Protein AF-A0A8X7BPA3-F1 (afdb_monomer_lite)

pLDDT: mean 71.96, std 13.17, range [39.25, 88.25]

Radius of gyration: 14.07 Å; chains: 1; bounding box: 42×36×28 Å

Secondary struct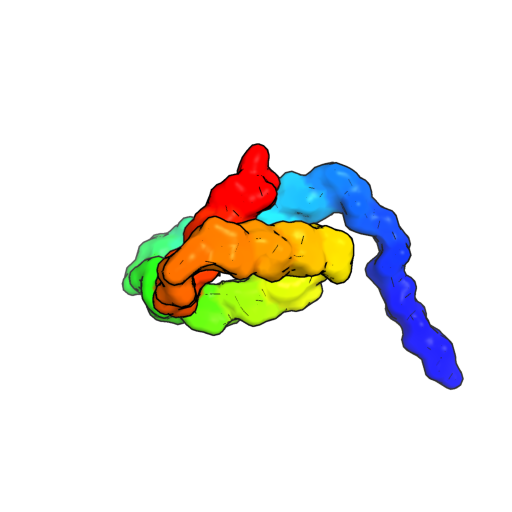ure (DSSP, 8-state):
-----------HHHHHHHHHHHHHHHHHHHHTT--HHHHHHHHHHHHHHHS-HHHHHHHHHHHHHS-S---HHHHHHHHHHHH-

Organism: NCBI:txid2747483

Foldseek 3Di:
DDDPPPPDDPDLVVLVVLLVVLVVVVVVCVVVVDDLLRVLVVVVVVSLVSDDPVLNVVLVVVCVVPVDNDRSSCSVVSSSVSSD

Structure (mmCIF, N/CA/C/O backbone):
data_AF-A0A8X7BPA3-F1
#
_entry.id   AF-A0A8X7BPA3-F1
#
loop_
_atom_site.group_PDB
_atom_site.id
_atom_site.type_symbol
_atom_site.label_atom_id
_atom_site.label_alt_id
_atom_site.label_comp_id
_atom_site.label_asym_id
_atom_site.label_entity_id
_atom_site.label_seq_id
_atom_site.pdbx_PDB_ins_code
_atom_site.Cartn_x
_atom_site.Cartn_y
_atom_site.Cartn_z
_atom_site.occupancy
_atom_site.B_iso_or_equiv
_atom_site.auth_seq_id
_atom_site.auth_comp_id
_atom_site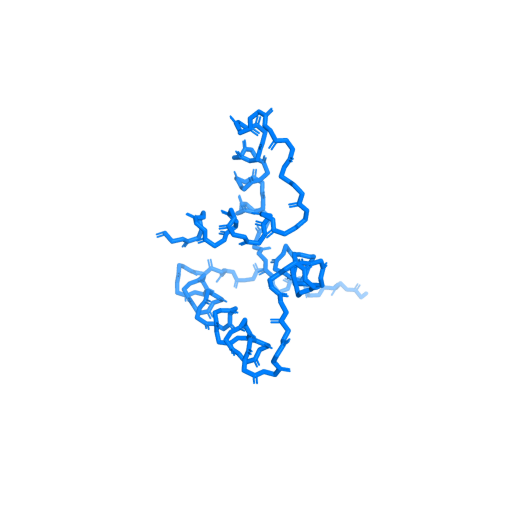.auth_asym_id
_atom_site.auth_atom_id
_atom_site.pdbx_PDB_model_num
ATOM 1 N N . MET A 1 1 ? 28.449 -17.465 1.040 1.00 43.28 1 MET A N 1
ATOM 2 C CA . MET A 1 1 ? 26.974 -17.545 1.093 1.00 43.28 1 MET A CA 1
ATOM 3 C C . MET A 1 1 ? 26.417 -16.362 0.322 1.00 43.28 1 MET A C 1
ATOM 5 O O . MET A 1 1 ? 26.399 -15.264 0.855 1.00 43.28 1 MET A O 1
ATOM 9 N N . VAL A 1 2 ? 26.064 -16.554 -0.949 1.00 39.25 2 VAL A N 1
ATOM 10 C CA . VAL A 1 2 ? 25.416 -15.504 -1.746 1.00 39.25 2 VAL A CA 1
ATOM 11 C C . VAL A 1 2 ? 23.919 -15.661 -1.520 1.00 39.25 2 VAL A C 1
ATOM 13 O O . VAL A 1 2 ? 23.357 -16.713 -1.828 1.00 39.25 2 VAL A O 1
ATOM 16 N N . MET A 1 3 ? 23.307 -14.670 -0.877 1.00 48.94 3 MET A N 1
ATOM 17 C CA . MET A 1 3 ? 21.873 -14.654 -0.625 1.00 48.94 3 MET A CA 1
ATOM 18 C C . MET A 1 3 ? 21.152 -14.677 -1.973 1.00 48.94 3 MET A C 1
ATOM 20 O O . MET A 1 3 ? 21.384 -13.828 -2.832 1.00 48.94 3 MET A O 1
ATOM 24 N N . LYS A 1 4 ? 20.313 -15.696 -2.171 1.00 43.78 4 LYS A N 1
ATOM 25 C CA . LYS A 1 4 ? 19.385 -15.775 -3.296 1.00 43.78 4 LYS A CA 1
ATOM 26 C C . LYS A 1 4 ? 18.365 -14.655 -3.117 1.00 43.78 4 LYS A C 1
ATOM 28 O O . LYS A 1 4 ? 17.361 -14.846 -2.440 1.00 43.78 4 LYS A O 1
ATOM 33 N N . ASN A 1 5 ? 18.635 -13.492 -3.701 1.00 41.81 5 ASN A N 1
ATOM 34 C CA . ASN A 1 5 ? 17.604 -12.492 -3.917 1.00 41.81 5 ASN A CA 1
ATOM 35 C C . ASN A 1 5 ? 16.644 -13.085 -4.950 1.00 41.81 5 ASN A C 1
ATOM 37 O O . ASN A 1 5 ? 16.943 -13.134 -6.143 1.00 41.81 5 ASN A O 1
ATOM 41 N N . ALA A 1 6 ? 15.511 -13.600 -4.481 1.00 45.53 6 ALA A N 1
ATOM 42 C CA . ALA A 1 6 ? 14.391 -14.003 -5.317 1.00 45.53 6 ALA A CA 1
ATOM 43 C C . ALA A 1 6 ? 13.673 -12.751 -5.854 1.00 45.53 6 ALA A C 1
ATOM 45 O O . ALA A 1 6 ? 12.480 -12.571 -5.666 1.00 45.53 6 ALA A O 1
ATOM 46 N N . ALA A 1 7 ? 14.411 -11.874 -6.531 1.00 48.22 7 ALA A N 1
ATOM 47 C CA . ALA A 1 7 ? 13.857 -10.833 -7.381 1.00 48.22 7 ALA A CA 1
ATOM 48 C C . ALA A 1 7 ? 13.744 -11.396 -8.807 1.00 48.22 7 ALA A C 1
ATOM 50 O O . ALA A 1 7 ? 14.323 -10.877 -9.754 1.00 48.22 7 ALA A O 1
ATOM 51 N N . THR A 1 8 ? 13.072 -12.540 -8.966 1.00 45.19 8 THR A N 1
ATOM 52 C CA . THR A 1 8 ? 12.705 -13.036 -10.296 1.00 45.19 8 THR A CA 1
ATOM 53 C C . THR A 1 8 ? 11.288 -12.577 -10.575 1.00 45.19 8 THR A C 1
ATOM 55 O O . THR A 1 8 ? 10.332 -13.201 -10.136 1.00 45.19 8 THR A O 1
ATOM 58 N N . GLY A 1 9 ? 11.200 -11.445 -11.275 1.00 48.22 9 GLY A N 1
ATOM 59 C CA . GLY A 1 9 ? 10.066 -11.061 -12.107 1.00 48.22 9 GLY A CA 1
ATOM 60 C C . GLY A 1 9 ? 8.711 -11.046 -11.413 1.00 48.22 9 GLY A C 1
ATOM 61 O O . GLY A 1 9 ? 7.900 -11.925 -11.673 1.00 48.22 9 GLY A O 1
ATOM 62 N N . ARG A 1 10 ? 8.430 -9.998 -10.628 1.00 53.06 10 ARG A N 1
ATOM 63 C CA . ARG A 1 10 ? 7.053 -9.621 -10.272 1.00 53.06 10 ARG A CA 1
ATOM 64 C C . ARG A 1 10 ? 6.363 -9.178 -11.568 1.00 53.06 10 ARG A C 1
ATOM 66 O O . ARG A 1 10 ? 6.436 -8.020 -11.974 1.00 53.06 10 ARG A O 1
ATOM 73 N N . SER A 1 11 ? 5.800 -10.138 -12.286 1.00 53.41 11 SER A N 1
ATOM 74 C CA . SER A 1 11 ? 4.990 -9.911 -13.479 1.00 53.41 11 SER A CA 1
ATOM 75 C C . SER A 1 11 ? 3.719 -9.145 -13.079 1.00 53.41 11 SER A C 1
ATOM 77 O O . SER A 1 11 ? 3.322 -9.184 -11.918 1.00 53.41 11 SER A O 1
ATOM 79 N N . LYS A 1 12 ? 3.043 -8.439 -14.000 1.00 52.91 12 LYS A N 1
ATOM 80 C CA . LYS A 1 12 ? 1.780 -7.714 -13.693 1.00 52.91 12 LYS A CA 1
ATOM 81 C C . LYS A 1 12 ? 0.747 -8.583 -12.944 1.00 52.91 12 LYS A C 1
ATOM 83 O O . LYS A 1 12 ? -0.004 -8.074 -12.120 1.00 52.91 12 LYS A O 1
ATOM 88 N N . THR A 1 13 ? 0.765 -9.890 -13.195 1.00 54.16 13 THR A N 1
ATOM 89 C CA . THR A 1 13 ? -0.011 -10.936 -12.511 1.00 54.16 13 THR A CA 1
ATOM 90 C C . THR A 1 13 ? 0.241 -11.004 -11.003 1.00 54.16 13 THR A C 1
ATOM 92 O O . THR A 1 13 ? -0.696 -11.177 -10.230 1.00 54.16 13 THR A O 1
ATOM 95 N N . ASP A 1 14 ? 1.479 -10.796 -10.563 1.00 71.50 14 ASP A N 1
ATOM 96 C CA . ASP A 1 14 ? 1.852 -10.852 -9.149 1.00 71.50 14 ASP A CA 1
ATOM 97 C C . ASP A 1 14 ? 1.432 -9.590 -8.387 1.00 71.50 14 ASP A C 1
ATOM 99 O O . ASP A 1 14 ? 1.330 -9.625 -7.162 1.00 71.50 14 ASP A O 1
ATOM 103 N N . LEU A 1 15 ? 1.218 -8.463 -9.075 1.00 73.44 15 LEU A N 1
ATOM 104 C CA . LEU A 1 15 ? 0.725 -7.234 -8.447 1.00 73.44 15 LEU A CA 1
ATOM 105 C C . LEU A 1 15 ? -0.783 -7.325 -8.174 1.00 73.44 15 LEU A C 1
ATOM 107 O O . LEU A 1 15 ? -1.216 -6.992 -7.077 1.00 73.44 15 LEU A O 1
ATOM 111 N N . SER A 1 16 ? -1.554 -7.854 -9.134 1.00 75.12 16 SER A N 1
ATOM 112 C CA . SER A 1 16 ? -2.989 -8.130 -8.955 1.00 75.12 16 SER A CA 1
ATOM 113 C C . SER A 1 16 ? -3.218 -9.120 -7.815 1.00 75.12 16 SER A C 1
ATOM 115 O O . SER A 1 16 ? -4.009 -8.850 -6.923 1.00 75.12 16 SER A O 1
ATOM 117 N N . ALA A 1 17 ? -2.456 -10.218 -7.779 1.00 79.75 17 ALA A N 1
ATOM 118 C CA . ALA A 1 17 ? -2.549 -11.186 -6.688 1.00 79.75 17 ALA A CA 1
ATOM 119 C C . ALA A 1 17 ? -2.164 -10.580 -5.323 1.00 79.75 17 ALA A C 1
ATOM 121 O O . ALA A 1 17 ? -2.763 -10.927 -4.309 1.00 79.75 17 ALA A O 1
ATOM 122 N N . LEU A 1 18 ? -1.191 -9.653 -5.288 1.00 78.06 18 LEU A N 1
ATOM 123 C CA . LEU A 1 18 ? -0.851 -8.919 -4.062 1.00 78.06 18 LEU A CA 1
ATOM 124 C C . LEU A 1 18 ? -2.019 -8.060 -3.582 1.00 78.06 18 LEU A C 1
ATOM 126 O O . LEU A 1 18 ? -2.286 -8.004 -2.385 1.00 78.06 18 LEU A O 1
ATOM 130 N N . TYR A 1 19 ? -2.674 -7.372 -4.516 1.00 79.50 19 TYR A N 1
ATOM 131 C CA . TYR A 1 19 ? -3.822 -6.530 -4.226 1.00 79.50 19 TYR A CA 1
ATOM 132 C C . TYR A 1 19 ? -4.981 -7.365 -3.680 1.00 79.50 19 TYR A C 1
ATOM 134 O O . TYR A 1 19 ? -5.487 -7.051 -2.606 1.00 79.50 19 TYR A O 1
ATOM 142 N N . ASP A 1 20 ? -5.323 -8.465 -4.353 1.00 83.44 20 ASP A N 1
ATOM 143 C CA . ASP A 1 20 ? -6.395 -9.371 -3.932 1.00 83.44 20 ASP A CA 1
ATOM 144 C C . ASP A 1 20 ? -6.125 -9.940 -2.528 1.00 83.44 20 ASP A C 1
ATOM 146 O O . ASP A 1 20 ? -7.016 -9.994 -1.677 1.00 83.44 20 ASP A O 1
ATOM 150 N N . GLU A 1 21 ? -4.875 -10.323 -2.244 1.00 82.75 21 GLU A N 1
ATOM 151 C CA . GLU A 1 21 ? -4.474 -10.811 -0.922 1.00 82.75 21 GLU A CA 1
ATOM 152 C C . GLU A 1 21 ? -4.549 -9.707 0.144 1.00 82.75 21 GLU A C 1
ATOM 154 O O . GLU A 1 21 ? -4.993 -9.950 1.272 1.00 82.7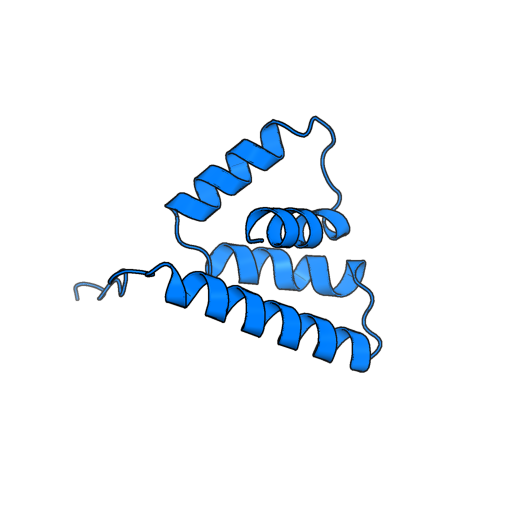5 21 GLU A O 1
ATOM 159 N N . LEU A 1 22 ? -4.130 -8.487 -0.196 1.00 79.12 22 LEU A N 1
ATOM 160 C CA . LEU A 1 22 ? -4.193 -7.344 0.707 1.00 79.12 22 LEU A CA 1
ATOM 161 C C . LEU A 1 22 ? -5.643 -6.961 1.019 1.00 79.12 22 LEU A C 1
ATOM 163 O O . LEU A 1 22 ? -5.979 -6.742 2.183 1.00 79.12 22 LEU A O 1
ATOM 167 N N . GLU A 1 23 ? -6.508 -6.926 0.008 1.00 82.75 23 GLU A N 1
ATOM 168 C CA . GLU A 1 23 ? -7.934 -6.657 0.167 1.00 82.75 23 GLU A CA 1
ATOM 169 C C . GLU A 1 23 ? -8.602 -7.737 1.026 1.00 82.75 23 GLU A C 1
ATOM 171 O O . GLU A 1 23 ? -9.344 -7.416 1.957 1.00 82.75 23 GLU A O 1
ATOM 176 N N . ALA A 1 24 ? -8.280 -9.014 0.796 1.00 87.12 24 ALA A N 1
ATOM 177 C CA . ALA A 1 24 ? -8.776 -10.115 1.616 1.00 87.12 24 ALA A CA 1
ATOM 178 C C . ALA A 1 24 ? -8.352 -9.978 3.090 1.00 87.12 24 ALA A C 1
ATOM 180 O O . ALA A 1 24 ? -9.176 -10.178 3.988 1.00 87.12 24 ALA A O 1
ATOM 181 N N . LYS A 1 25 ? -7.096 -9.595 3.359 1.00 82.06 25 LYS A N 1
ATOM 182 C CA . LYS A 1 25 ? -6.595 -9.364 4.727 1.00 82.06 25 LYS A CA 1
ATOM 183 C C . LYS A 1 25 ? -7.264 -8.167 5.394 1.00 82.06 25 LYS A C 1
ATOM 185 O O . LYS A 1 25 ? -7.640 -8.273 6.558 1.00 82.06 25 LYS A O 1
ATOM 190 N N . ILE A 1 26 ? -7.457 -7.061 4.675 1.00 84.19 26 ILE A N 1
ATOM 191 C CA . ILE A 1 26 ? -8.183 -5.892 5.192 1.00 84.19 26 ILE A CA 1
ATOM 192 C C . ILE A 1 26 ? -9.621 -6.276 5.546 1.00 84.19 26 ILE A C 1
ATOM 194 O O . ILE A 1 26 ? -10.040 -6.050 6.678 1.00 84.19 26 ILE A O 1
ATOM 198 N N . ARG A 1 27 ? -10.344 -6.946 4.641 1.00 86.69 27 ARG A N 1
ATOM 199 C CA . ARG A 1 27 ? -11.718 -7.415 4.894 1.00 86.69 27 ARG A CA 1
ATOM 200 C C . ARG A 1 27 ? -11.793 -8.373 6.086 1.00 86.69 27 ARG A C 1
ATOM 202 O O . ARG A 1 27 ? -12.735 -8.304 6.873 1.00 86.69 27 ARG A O 1
ATOM 209 N N . ALA A 1 28 ? -10.802 -9.250 6.253 1.00 88.25 28 ALA A N 1
ATOM 210 C CA . ALA A 1 28 ? -10.721 -10.127 7.418 1.00 88.25 28 ALA A CA 1
ATOM 211 C C . ALA A 1 28 ? -10.541 -9.325 8.719 1.00 88.25 28 ALA A C 1
ATOM 213 O O . ALA A 1 28 ? -11.244 -9.584 9.695 1.00 88.25 28 ALA A O 1
ATOM 214 N N . LEU A 1 29 ? -9.663 -8.318 8.732 1.00 85.62 29 LEU A N 1
ATOM 215 C CA . LEU A 1 29 ? -9.458 -7.439 9.890 1.00 85.62 29 LEU A CA 1
ATOM 216 C C . LEU A 1 29 ? -10.703 -6.599 10.206 1.00 85.62 29 LEU A C 1
ATOM 218 O O . LEU A 1 29 ? -11.081 -6.480 11.371 1.00 85.62 29 LEU A O 1
ATOM 222 N N . GLU A 1 30 ? -11.398 -6.094 9.191 1.00 85.75 30 GLU A N 1
ATOM 223 C CA . GLU A 1 30 ? -12.682 -5.405 9.358 1.00 85.75 30 GLU A CA 1
ATOM 224 C C . GLU A 1 30 ? -13.750 -6.334 9.945 1.00 85.75 30 GLU A C 1
ATOM 226 O O . GLU A 1 30 ? -14.470 -5.943 10.863 1.00 85.75 30 GLU A O 1
ATOM 231 N N . SER A 1 31 ? -13.804 -7.595 9.497 1.00 87.19 31 SER A N 1
ATOM 232 C CA . SER A 1 31 ? -14.709 -8.608 10.064 1.00 87.19 31 SER A CA 1
ATOM 233 C C . SER A 1 31 ? -14.391 -8.947 11.526 1.00 87.19 31 SER A C 1
ATOM 235 O O . SER A 1 31 ? -15.283 -9.310 12.290 1.00 87.19 31 SER A O 1
ATOM 237 N N . LEU A 1 32 ? -13.131 -8.769 11.933 1.00 88.12 32 LEU A N 1
ATOM 238 C CA . LEU A 1 32 ? -12.660 -8.897 13.314 1.00 88.12 32 LEU A CA 1
ATOM 239 C C . LEU A 1 32 ? -12.915 -7.626 14.149 1.00 88.12 32 LEU A C 1
ATOM 241 O O . LEU A 1 32 ? -12.542 -7.580 15.321 1.00 88.12 32 LEU A O 1
ATOM 245 N N . GLY A 1 33 ? -13.541 -6.593 13.574 1.00 84.88 33 GLY A N 1
ATOM 246 C CA . GLY A 1 33 ? -13.869 -5.336 14.250 1.00 84.88 33 GLY A CA 1
ATOM 247 C C . GLY A 1 33 ? -12.705 -4.348 14.340 1.00 84.88 33 GLY A C 1
ATOM 248 O O . GLY A 1 33 ? -12.743 -3.428 15.160 1.00 84.88 33 GLY A O 1
ATOM 249 N N . TRP A 1 34 ? -11.650 -4.532 13.542 1.00 85.00 34 TRP A N 1
ATOM 250 C CA . TRP A 1 34 ? -10.535 -3.590 13.502 1.00 85.00 34 TRP A CA 1
ATOM 251 C C . TRP A 1 34 ? -10.882 -2.406 12.603 1.00 85.00 34 TRP A C 1
ATOM 253 O O . TRP A 1 34 ? -11.423 -2.565 11.511 1.00 85.00 34 TRP A O 1
ATOM 263 N N . THR A 1 35 ? -10.552 -1.202 13.066 1.00 82.12 35 THR A N 1
ATOM 264 C CA . THR A 1 35 ? -10.749 0.030 12.302 1.00 82.12 35 THR A CA 1
ATOM 265 C C . THR A 1 35 ? -9.585 0.274 11.352 1.00 82.12 35 THR A C 1
ATOM 267 O O . THR A 1 35 ? -8.454 -0.135 11.630 1.00 82.12 35 THR A O 1
ATOM 270 N N . GLN A 1 36 ? -9.861 0.991 10.258 1.00 76.44 36 GLN A N 1
ATOM 271 C CA . GLN A 1 36 ? -8.868 1.312 9.236 1.00 76.44 36 GLN A CA 1
ATOM 272 C C . GLN A 1 36 ? -7.609 1.956 9.806 1.00 76.44 36 GLN A C 1
ATOM 274 O O . GLN A 1 36 ? -6.517 1.526 9.458 1.00 76.44 36 GLN A O 1
ATOM 279 N N . ASP A 1 37 ? -7.755 2.895 10.738 1.00 78.94 37 ASP A N 1
ATOM 280 C CA . ASP A 1 37 ? -6.615 3.556 11.380 1.00 78.94 37 ASP A CA 1
ATOM 281 C C . ASP A 1 37 ? -5.753 2.591 12.207 1.00 78.94 37 ASP A C 1
ATOM 283 O O . ASP A 1 37 ? -4.536 2.731 12.269 1.00 78.94 37 ASP A O 1
ATOM 287 N N . LYS A 1 38 ? -6.363 1.562 12.812 1.00 80.81 38 LYS A N 1
ATOM 288 C CA . LYS A 1 38 ? -5.625 0.566 13.597 1.00 80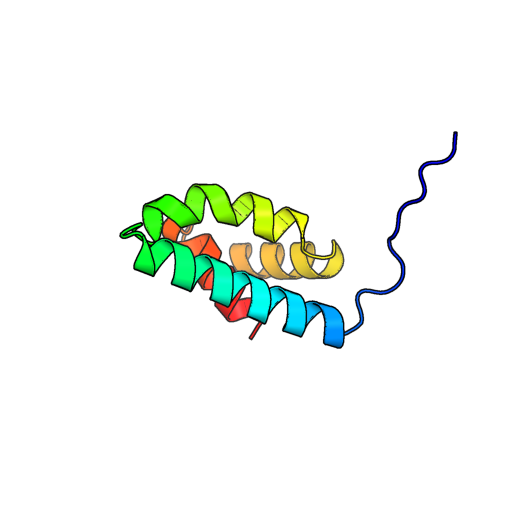.81 38 LYS A CA 1
ATOM 289 C C . LYS A 1 38 ? -4.812 -0.352 12.706 1.00 80.81 38 LYS A C 1
ATOM 291 O O . LYS A 1 38 ? -3.643 -0.583 12.982 1.00 80.81 38 LYS A O 1
ATOM 296 N N . TYR A 1 39 ? -5.426 -0.927 11.671 1.00 81.81 39 TYR A N 1
ATOM 297 C CA . TYR A 1 39 ? -4.702 -1.858 10.807 1.00 81.81 39 TYR A CA 1
ATOM 298 C C . TYR A 1 39 ? -3.808 -1.149 9.791 1.00 81.81 39 TYR A C 1
ATOM 300 O O . TYR A 1 39 ? -2.870 -1.771 9.307 1.00 81.81 39 TYR A O 1
ATOM 308 N N . SER A 1 40 ? -4.033 0.128 9.473 1.00 78.12 40 SER A N 1
ATOM 309 C CA . SER A 1 40 ? -3.170 0.875 8.554 1.00 78.12 40 SER A CA 1
ATOM 310 C C . SER A 1 40 ? -1.755 1.043 9.080 1.00 78.12 40 SER A C 1
ATOM 312 O O . SER A 1 40 ? -0.822 0.937 8.292 1.00 78.12 40 SER A O 1
ATOM 314 N N . GLU A 1 41 ? -1.577 1.264 10.384 1.00 78.56 41 GLU A N 1
ATOM 315 C CA . GLU A 1 41 ? -0.247 1.385 10.997 1.00 78.56 41 GLU A CA 1
ATOM 316 C C . GLU A 1 41 ? 0.537 0.067 10.895 1.00 78.56 41 GLU A C 1
ATOM 318 O O . GLU A 1 41 ? 1.730 0.073 10.603 1.00 78.56 41 GLU A O 1
ATOM 323 N N . PHE A 1 42 ? -0.137 -1.079 11.048 1.00 77.81 42 PHE A N 1
ATOM 324 C CA . PHE A 1 42 ? 0.503 -2.397 10.940 1.00 77.81 42 PHE A CA 1
ATOM 325 C C . PHE A 1 42 ? 0.680 -2.872 9.497 1.00 77.81 42 PHE A C 1
ATOM 327 O O . PHE A 1 42 ? 1.680 -3.509 9.169 1.00 77.81 42 PHE A O 1
ATOM 334 N N . LEU A 1 43 ? -0.298 -2.601 8.631 1.00 78.88 43 LEU A N 1
ATOM 335 C CA . LEU A 1 43 ? -0.280 -3.074 7.254 1.00 78.88 43 LEU A CA 1
ATOM 336 C C . LEU A 1 43 ? 0.604 -2.209 6.368 1.00 78.88 43 LEU A C 1
ATOM 338 O O . LEU A 1 43 ? 1.260 -2.779 5.510 1.00 78.88 43 LEU A O 1
ATOM 342 N N . SER A 1 44 ? 0.683 -0.888 6.567 1.00 77.31 44 SER A N 1
ATOM 343 C CA . SER A 1 44 ? 1.509 -0.010 5.718 1.00 77.31 44 SER A CA 1
ATOM 344 C C . SER A 1 44 ? 2.947 -0.521 5.526 1.00 77.31 44 SER A C 1
ATOM 346 O O . SER A 1 44 ? 3.318 -0.745 4.374 1.00 77.31 44 SER A O 1
ATOM 348 N N . PRO A 1 45 ? 3.733 -0.816 6.584 1.00 78.69 45 PRO A N 1
ATOM 349 C CA . PRO A 1 45 ? 5.090 -1.342 6.411 1.00 78.69 45 PRO A CA 1
ATOM 350 C C . PRO A 1 45 ? 5.116 -2.741 5.777 1.00 78.69 45 PRO A C 1
ATOM 352 O O . PRO A 1 45 ? 6.039 -3.067 5.032 1.00 78.69 45 PRO A O 1
ATOM 355 N N . LEU A 1 46 ? 4.097 -3.571 6.027 1.00 79.38 46 LEU A N 1
ATOM 356 C CA . LEU A 1 46 ? 3.979 -4.888 5.402 1.00 79.38 46 LEU A CA 1
ATOM 357 C C . LEU A 1 46 ? 3.749 -4.759 3.892 1.00 79.38 46 LEU A C 1
ATOM 359 O O . LEU A 1 46 ? 4.436 -5.417 3.114 1.00 79.38 46 LEU A O 1
ATOM 363 N N . VAL A 1 47 ? 2.827 -3.887 3.475 1.00 76.00 47 VAL A N 1
ATOM 364 C CA . VAL A 1 47 ? 2.550 -3.636 2.059 1.00 76.00 47 VAL A CA 1
ATOM 365 C C . VAL A 1 47 ? 3.775 -3.050 1.380 1.00 76.00 47 VAL A C 1
ATOM 367 O O . VAL A 1 47 ? 4.171 -3.561 0.339 1.00 76.00 47 VAL A O 1
ATOM 370 N N . GLU A 1 48 ? 4.413 -2.050 1.990 1.00 77.94 48 GLU A N 1
ATOM 371 C CA . GLU A 1 48 ? 5.662 -1.476 1.489 1.00 77.94 48 GLU A CA 1
ATOM 372 C C . GLU A 1 48 ? 6.724 -2.573 1.290 1.00 77.94 48 GLU A C 1
ATOM 374 O O . GLU A 1 48 ? 7.299 -2.663 0.211 1.00 77.94 48 GLU A O 1
ATOM 379 N N . SER A 1 49 ? 6.893 -3.505 2.236 1.00 75.50 49 SER A N 1
ATOM 380 C CA . SER A 1 49 ? 7.841 -4.624 2.085 1.00 75.50 49 SER A CA 1
ATOM 381 C C . SER A 1 49 ? 7.485 -5.637 0.987 1.00 75.50 49 SER A C 1
ATOM 383 O O . SER A 1 49 ? 8.364 -6.319 0.457 1.00 75.50 49 SER A O 1
ATOM 385 N N . CYS A 1 50 ? 6.200 -5.781 0.657 1.00 75.50 50 CYS A N 1
ATOM 386 C CA . CYS A 1 50 ? 5.733 -6.729 -0.352 1.00 75.50 50 CYS A CA 1
ATOM 387 C C . CYS A 1 50 ? 5.794 -6.161 -1.777 1.00 75.50 50 CYS A C 1
ATOM 389 O O . CYS A 1 50 ? 5.679 -6.921 -2.750 1.00 75.50 50 CYS A O 1
ATOM 391 N N . LEU A 1 51 ? 5.947 -4.843 -1.907 1.00 75.69 51 LEU A N 1
ATOM 392 C CA . LEU A 1 51 ? 6.033 -4.159 -3.185 1.00 75.69 51 LEU A CA 1
ATOM 393 C C . LEU A 1 51 ? 7.453 -4.228 -3.767 1.00 75.69 51 LEU A C 1
ATOM 395 O O . LEU A 1 51 ? 8.436 -4.124 -3.036 1.00 75.69 51 LEU A O 1
ATOM 399 N N . PRO A 1 52 ? 7.585 -4.364 -5.098 1.00 79.00 52 PRO A N 1
ATOM 400 C CA . PRO A 1 52 ? 8.861 -4.163 -5.772 1.00 79.00 52 PRO A CA 1
ATOM 401 C C . PRO A 1 52 ? 9.380 -2.737 -5.576 1.00 79.00 52 PRO A C 1
ATOM 403 O O . PRO A 1 52 ? 8.595 -1.788 -5.538 1.00 79.00 52 PRO A O 1
ATOM 406 N N . GLU A 1 53 ? 10.702 -2.585 -5.559 1.00 77.75 53 GLU A N 1
ATOM 407 C CA . GLU A 1 53 ? 11.382 -1.298 -5.373 1.00 77.75 53 GLU A CA 1
ATOM 408 C C . GLU A 1 53 ? 10.928 -0.236 -6.391 1.00 77.75 53 GLU A C 1
ATOM 410 O O . GLU A 1 53 ? 10.665 0.902 -6.016 1.00 77.75 53 GLU A O 1
ATOM 415 N N . ASP A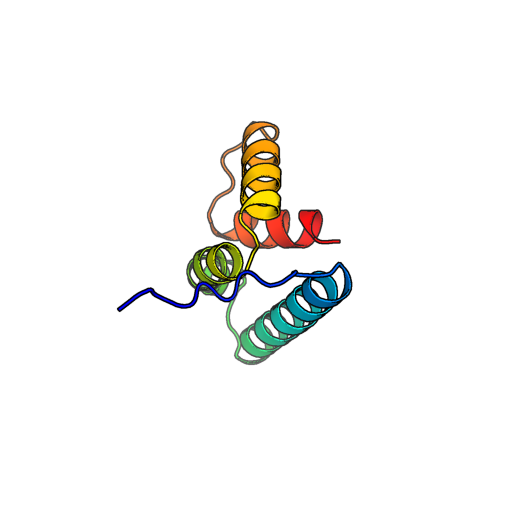 1 54 ? 10.704 -0.619 -7.653 1.00 78.12 54 ASP A N 1
ATOM 416 C CA . ASP A 1 54 ? 10.209 0.289 -8.699 1.00 78.12 54 ASP A CA 1
ATOM 417 C C . ASP A 1 54 ? 8.813 0.865 -8.391 1.00 78.12 54 ASP A C 1
ATOM 419 O O . ASP A 1 54 ? 8.519 2.026 -8.691 1.00 78.12 54 ASP A O 1
ATOM 423 N N . ILE A 1 55 ? 7.943 0.054 -7.780 1.00 79.88 55 ILE A N 1
ATOM 424 C CA . ILE A 1 55 ? 6.569 0.428 -7.419 1.00 79.88 55 ILE A CA 1
ATOM 425 C C . ILE A 1 55 ? 6.577 1.274 -6.148 1.00 79.88 55 ILE A C 1
ATOM 427 O O . ILE A 1 55 ? 5.864 2.273 -6.079 1.00 79.88 55 ILE A O 1
ATOM 431 N N . LEU A 1 56 ? 7.426 0.920 -5.180 1.00 79.88 56 LEU A N 1
ATOM 432 C CA . LEU A 1 56 ? 7.694 1.724 -3.988 1.00 79.88 56 LEU A CA 1
ATOM 433 C C . LEU A 1 56 ? 8.187 3.125 -4.359 1.00 79.88 56 LEU A C 1
ATOM 435 O O . LEU A 1 56 ? 7.628 4.114 -3.893 1.00 79.88 56 LEU A O 1
ATOM 439 N N . LEU A 1 57 ? 9.168 3.216 -5.259 1.00 82.69 57 LEU A N 1
ATOM 440 C CA . LEU A 1 57 ? 9.731 4.483 -5.719 1.00 82.69 57 LEU A CA 1
ATOM 441 C C . LEU A 1 57 ? 8.679 5.346 -6.434 1.00 82.69 57 LEU A C 1
ATOM 443 O O . LEU A 1 57 ? 8.624 6.564 -6.253 1.00 82.69 57 LEU A O 1
ATOM 447 N N . ALA A 1 58 ? 7.821 4.729 -7.251 1.00 83.44 58 ALA A N 1
ATOM 448 C CA . ALA A 1 58 ? 6.723 5.423 -7.920 1.00 83.44 58 ALA A CA 1
ATOM 449 C C . ALA A 1 58 ? 5.631 5.879 -6.933 1.00 83.44 58 ALA A C 1
ATOM 451 O O . ALA A 1 58 ? 5.126 7.000 -7.048 1.00 83.44 58 ALA A O 1
ATOM 452 N N . PHE A 1 59 ? 5.315 5.058 -5.930 1.00 80.25 59 PHE A N 1
ATOM 453 C CA . PHE A 1 59 ? 4.382 5.402 -4.861 1.00 80.25 59 PHE A CA 1
ATOM 454 C C . PHE A 1 59 ? 4.908 6.551 -3.996 1.00 80.25 59 PHE A C 1
ATOM 456 O O . PHE A 1 59 ? 4.174 7.503 -3.730 1.00 80.25 59 PHE A O 1
ATOM 463 N N . GLU A 1 60 ? 6.179 6.515 -3.610 1.00 79.88 60 GLU A N 1
ATOM 464 C CA . GLU A 1 60 ? 6.829 7.564 -2.829 1.00 79.88 60 GLU A CA 1
ATOM 465 C C . GLU A 1 60 ? 6.828 8.898 -3.591 1.00 79.88 60 GLU A C 1
ATOM 467 O O . GLU A 1 60 ? 6.381 9.917 -3.063 1.00 79.88 60 GLU A O 1
ATOM 472 N N . ARG A 1 61 ? 7.163 8.887 -4.888 1.00 80.44 61 ARG A N 1
ATOM 473 C CA . ARG A 1 61 ? 7.004 10.061 -5.770 1.00 80.44 61 ARG A CA 1
ATOM 474 C C . ARG A 1 61 ? 5.561 10.570 -5.821 1.00 80.44 61 ARG A C 1
ATOM 476 O O . ARG A 1 61 ? 5.348 11.780 -5.856 1.00 80.44 61 ARG A O 1
ATOM 483 N N . SER A 1 62 ? 4.572 9.675 -5.800 1.00 75.44 62 SER A N 1
ATOM 484 C CA . SER A 1 62 ? 3.153 10.055 -5.764 1.00 75.44 62 SER A CA 1
ATOM 485 C C . SER A 1 62 ? 2.731 10.672 -4.422 1.00 75.44 62 SER A C 1
ATOM 487 O O . SER A 1 62 ? 1.925 11.605 -4.415 1.00 75.44 62 SER A O 1
ATOM 489 N N . LYS A 1 63 ? 3.302 10.204 -3.298 1.00 70.50 63 LYS A N 1
ATOM 490 C CA . LYS A 1 63 ? 3.101 10.775 -1.955 1.00 70.50 63 LYS A CA 1
ATOM 491 C C . LYS A 1 63 ? 3.612 12.216 -1.903 1.00 70.50 63 LYS A C 1
ATOM 493 O O . LYS A 1 63 ? 2.887 13.076 -1.424 1.00 70.50 63 LYS A O 1
ATOM 498 N N . TYR A 1 64 ? 4.797 12.492 -2.452 1.00 62.75 64 TYR A N 1
ATOM 499 C CA . TYR A 1 64 ? 5.371 13.846 -2.487 1.00 62.75 64 TYR A CA 1
ATOM 500 C C . TYR A 1 64 ? 4.561 14.845 -3.326 1.00 62.75 64 TYR A C 1
ATOM 502 O O . TYR A 1 64 ? 4.603 16.040 -3.054 1.00 62.75 64 TYR A O 1
ATOM 510 N N . PHE A 1 65 ? 3.810 14.373 -4.326 1.00 58.94 65 PHE A N 1
ATOM 511 C CA . PHE A 1 65 ? 2.947 15.226 -5.152 1.00 58.94 65 PHE A CA 1
ATOM 512 C C . PHE A 1 65 ? 1.612 15.586 -4.490 1.00 58.94 65 PHE A C 1
ATOM 514 O O . PHE A 1 65 ? 0.950 16.532 -4.917 1.00 58.94 65 PHE A O 1
ATOM 521 N N . LYS A 1 66 ? 1.192 14.842 -3.462 1.00 58.84 66 LYS A N 1
ATOM 522 C CA . LYS A 1 66 ? 0.031 15.192 -2.644 1.00 58.84 66 LYS A CA 1
ATOM 523 C C . LYS A 1 66 ? 0.549 15.936 -1.419 1.00 58.84 66 LYS A C 1
ATOM 525 O O . LYS A 1 66 ? 0.948 15.318 -0.445 1.00 58.84 66 LYS A O 1
ATOM 530 N N . GLU A 1 67 ? 0.547 17.262 -1.511 1.00 51.22 67 GLU A N 1
ATOM 531 C CA . GLU A 1 67 ? 1.088 18.262 -0.567 1.00 51.22 67 GLU A CA 1
ATOM 532 C C . GLU A 1 67 ? 0.544 18.223 0.882 1.00 51.22 67 GLU A C 1
ATOM 534 O O . GLU A 1 67 ? 0.756 19.152 1.652 1.00 51.22 67 GLU A O 1
ATOM 539 N N . ASP A 1 68 ? -0.133 17.155 1.290 1.00 55.47 68 ASP A N 1
ATOM 540 C CA . ASP A 1 68 ? -0.738 17.014 2.606 1.00 55.47 68 ASP A CA 1
ATOM 541 C C . ASP A 1 68 ? -0.278 15.678 3.184 1.00 55.47 68 ASP A C 1
ATOM 543 O O . ASP A 1 68 ? -0.685 14.614 2.706 1.00 55.47 68 ASP A O 1
ATOM 547 N N . THR A 1 69 ? 0.633 15.723 4.162 1.00 56.47 69 THR A N 1
ATOM 548 C CA . THR A 1 69 ? 1.178 14.538 4.831 1.00 56.47 69 THR A CA 1
ATOM 549 C C . THR A 1 69 ? 0.012 13.651 5.279 1.00 56.47 69 THR A C 1
ATOM 551 O O . THR A 1 69 ? -0.767 14.008 6.174 1.00 56.47 69 THR A O 1
ATOM 554 N N . PRO A 1 70 ? -0.201 12.492 4.633 1.00 55.88 70 PRO A N 1
ATOM 555 C CA . PRO A 1 70 ? -1.326 11.657 4.984 1.00 55.88 70 PRO A CA 1
ATOM 556 C C . PRO A 1 70 ? -0.983 11.021 6.328 1.00 55.88 70 PRO A C 1
ATOM 558 O O . PRO A 1 70 ? 0.023 10.323 6.420 1.00 55.88 70 PRO A O 1
ATOM 561 N N . GLY A 1 71 ? -1.801 11.245 7.363 1.00 60.59 71 GLY A N 1
ATOM 562 C CA . GLY A 1 71 ? -1.725 10.422 8.573 1.00 60.59 71 GLY A CA 1
ATOM 563 C C . GLY A 1 71 ? -1.749 8.936 8.197 1.00 60.59 71 GLY A C 1
ATOM 564 O O . GLY A 1 71 ? -2.300 8.580 7.152 1.00 60.59 71 GLY A O 1
ATOM 565 N N . GLU A 1 72 ? -1.144 8.076 9.012 1.00 60.88 72 GLU A N 1
ATOM 566 C CA . GLU A 1 72 ? -0.868 6.664 8.690 1.00 60.88 72 GLU A CA 1
ATOM 567 C C . GLU A 1 72 ? -2.119 5.886 8.216 1.00 60.88 72 GLU A C 1
ATOM 569 O O . GLU A 1 72 ? -2.028 5.093 7.277 1.00 60.88 72 GLU A O 1
ATOM 574 N N . GLY A 1 73 ? -3.312 6.245 8.712 1.00 62.66 73 GLY A N 1
ATOM 575 C CA . GLY A 1 73 ? -4.637 5.810 8.220 1.00 62.66 73 GLY A CA 1
ATOM 576 C C . GLY A 1 73 ? -4.891 5.981 6.718 1.00 62.66 73 GLY A C 1
ATOM 577 O O . GLY A 1 73 ? -5.536 5.152 6.064 1.00 62.66 73 GLY A O 1
ATOM 578 N N . ARG A 1 74 ? -4.363 7.058 6.132 1.00 72.00 74 ARG A N 1
ATOM 579 C CA . ARG A 1 74 ? -4.558 7.439 4.726 1.00 72.00 74 ARG A CA 1
ATOM 580 C C . ARG A 1 74 ? -3.509 6.838 3.795 1.00 72.00 74 ARG A C 1
ATOM 582 O O . ARG A 1 74 ? -3.778 6.748 2.598 1.00 72.00 74 ARG A O 1
ATOM 589 N N . ILE A 1 75 ? -2.359 6.401 4.313 1.00 75.81 75 ILE A N 1
ATOM 590 C CA . ILE A 1 75 ? -1.270 5.820 3.510 1.00 75.81 75 ILE A CA 1
ATOM 591 C C . ILE A 1 75 ? -1.728 4.527 2.842 1.00 75.81 75 ILE A C 1
ATOM 593 O O . ILE A 1 75 ? -1.614 4.406 1.625 1.00 75.81 75 ILE A O 1
ATOM 597 N N . LEU A 1 76 ? -2.324 3.609 3.608 1.00 77.88 76 LEU A N 1
ATOM 598 C CA . LEU A 1 76 ? -2.847 2.349 3.076 1.00 77.88 76 LEU A CA 1
ATOM 599 C C . LEU A 1 76 ? -3.893 2.587 1.974 1.00 77.88 76 LEU A C 1
ATOM 601 O O . LEU A 1 76 ? -3.896 1.910 0.949 1.00 77.88 76 LEU A O 1
ATOM 605 N N . LYS A 1 77 ? -4.742 3.606 2.151 1.00 78.19 77 LYS A N 1
ATOM 606 C CA . LYS A 1 77 ? -5.777 3.987 1.180 1.00 78.19 77 LYS A CA 1
ATOM 607 C C . LYS A 1 77 ? -5.184 4.577 -0.100 1.00 78.19 77 LYS A C 1
ATOM 609 O O . LYS A 1 77 ? -5.625 4.252 -1.196 1.00 78.19 77 LYS A O 1
ATOM 614 N N . LEU A 1 78 ? -4.172 5.432 0.034 1.00 79.06 78 LEU A N 1
ATOM 615 C CA . LEU A 1 78 ? -3.429 5.986 -1.099 1.00 79.06 78 LEU A CA 1
ATOM 616 C C . LEU A 1 78 ? -2.702 4.897 -1.881 1.00 79.06 78 LEU A C 1
ATOM 618 O O . LEU A 1 78 ? -2.683 4.948 -3.105 1.00 79.06 78 LEU A O 1
ATOM 622 N N . LEU A 1 79 ? -2.135 3.926 -1.171 1.00 77.00 79 LEU A N 1
ATOM 623 C CA . LEU A 1 79 ? -1.424 2.802 -1.756 1.00 77.00 79 LEU A CA 1
ATOM 624 C C . LEU A 1 79 ? -2.397 1.901 -2.528 1.00 77.00 79 LEU A C 1
ATOM 626 O O . LEU A 1 79 ? -2.156 1.614 -3.695 1.00 77.00 79 LEU A O 1
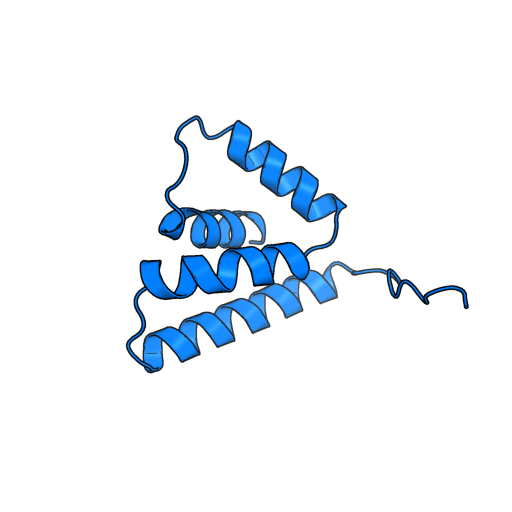ATOM 630 N N . MET A 1 80 ? -3.551 1.556 -1.949 1.00 79.38 80 MET A N 1
ATOM 631 C CA . MET A 1 80 ? -4.600 0.836 -2.680 1.00 79.38 80 MET A CA 1
ATOM 632 C C . MET A 1 80 ? -5.085 1.583 -3.925 1.00 79.38 80 MET A C 1
ATOM 634 O O . MET A 1 80 ? -5.247 0.967 -4.972 1.00 79.38 80 MET A O 1
ATOM 638 N N . ASN A 1 81 ? -5.254 2.905 -3.845 1.00 79.25 81 ASN A N 1
ATOM 639 C CA . ASN A 1 81 ? -5.610 3.721 -5.009 1.00 79.25 81 ASN A CA 1
ATOM 640 C C . ASN A 1 81 ? -4.503 3.799 -6.069 1.00 79.25 81 ASN A C 1
ATOM 642 O O . ASN A 1 81 ? -4.799 4.132 -7.208 1.00 79.25 81 ASN A O 1
ATOM 646 N N . PHE A 1 82 ? -3.243 3.582 -5.693 1.00 78.31 82 PHE A N 1
ATOM 647 C CA . PHE A 1 82 ? -2.108 3.589 -6.613 1.00 78.31 82 PHE A CA 1
ATOM 648 C C . PHE A 1 82 ? -1.933 2.244 -7.333 1.00 78.31 82 PHE A C 1
ATOM 650 O O . PHE A 1 82 ? -1.433 2.212 -8.453 1.00 78.31 82 PHE A O 1
ATOM 657 N N . LEU A 1 83 ? -2.326 1.142 -6.686 1.00 72.94 83 LEU A N 1
ATOM 658 C CA . LEU A 1 83 ? -2.239 -0.212 -7.244 1.00 72.94 83 LEU A CA 1
ATOM 659 C C . LEU A 1 83 ? -3.423 -0.595 -8.147 1.00 72.94 83 LEU A C 1
ATOM 661 O O . LEU A 1 83 ? -3.312 -1.589 -8.864 1.00 72.94 83 LEU A O 1
ATOM 665 N N . ASN A 1 84 ? -4.523 0.159 -8.087 1.00 66.06 84 ASN A N 1
ATOM 666 C CA . ASN A 1 84 ? -5.729 -0.012 -8.906 1.00 66.06 84 ASN A CA 1
ATOM 667 C C . ASN A 1 84 ? -5.628 0.765 -10.225 1.00 66.06 84 ASN A C 1
ATOM 669 O O . ASN A 1 84 ? -5.989 0.198 -11.278 1.00 66.06 84 ASN A O 1
#

Sequence (84 aa):
MVMKNAATGRSKTDLSALYDELEAKIRALESLGWTQDKYSEFLSPLVESCLPEDILLAFERSKYFKEDTPGEGRILKLLMNFLN